Protein AF-A0A5S3VS79-F1 (afdb_monomer_lite)

Sequence (39 aa):
RHIALNLLKKETSFNKGVRAKQLKAARNESYLEKVLNSK

pLDDT: mean 86.89, std 9.58, range [58.69, 93.88]

Radius of gyration: 8.7 Å; chains: 1; bounding box: 20×18×17 Å

Structure (mmCIF, N/CA/C/O backbone):
data_AF-A0A5S3VS79-F1
#
_entry.id   AF-A0A5S3VS79-F1
#
loop_
_atom_site.group_PDB
_atom_site.id
_atom_site.type_symbol
_atom_site.label_atom_id
_atom_site.label_alt_id
_atom_site.label_comp_id
_atom_site.label_asym_id
_atom_site.label_entity_id
_atom_site.label_seq_id
_atom_site.pdbx_PDB_ins_code
_atom_site.Cartn_x
_atom_site.Cartn_y
_atom_site.Cartn_z
_atom_site.occupancy
_atom_site.B_iso_or_equiv
_atom_site.auth_seq_id
_atom_site.auth_comp_id
_atom_site.auth_asym_id
_atom_site.auth_atom_id
_atom_site.pdbx_PDB_model_num
ATOM 1 N N . ARG A 1 1 ? -2.347 -9.485 -10.317 1.00 58.69 1 ARG A N 1
ATOM 2 C CA . ARG A 1 1 ? -1.886 -8.068 -10.229 1.00 58.69 1 ARG A CA 1
ATOM 3 C C . ARG A 1 1 ? -2.979 -7.069 -9.796 1.00 58.69 1 ARG A C 1
ATOM 5 O O . ARG A 1 1 ? -2.630 -6.085 -9.158 1.00 58.69 1 ARG A O 1
ATOM 12 N N . HIS A 1 2 ? -4.273 -7.287 -10.090 1.00 62.06 2 HIS A N 1
ATOM 13 C CA . HIS A 1 2 ? -5.347 -6.333 -9.733 1.00 62.06 2 HIS A CA 1
ATOM 14 C C . HIS A 1 2 ? -5.655 -6.223 -8.228 1.00 62.06 2 HIS A C 1
ATOM 16 O O . HIS A 1 2 ? -5.892 -5.118 -7.751 1.00 62.06 2 HIS A O 1
ATOM 22 N N . ILE A 1 3 ? -5.578 -7.325 -7.470 1.00 62.97 3 ILE A N 1
ATOM 23 C CA . ILE A 1 3 ? -5.878 -7.335 -6.024 1.00 62.97 3 ILE A CA 1
ATOM 24 C C . ILE A 1 3 ? -4.950 -6.375 -5.256 1.00 62.97 3 ILE A C 1
ATOM 26 O O . ILE A 1 3 ? -5.427 -5.496 -4.548 1.00 62.97 3 ILE A O 1
ATOM 30 N N . ALA A 1 4 ? -3.637 -6.440 -5.497 1.00 78.00 4 ALA A N 1
ATOM 31 C CA . ALA A 1 4 ? -2.660 -5.555 -4.855 1.00 78.00 4 ALA A CA 1
ATOM 32 C C . ALA A 1 4 ? -2.869 -4.062 -5.187 1.00 78.00 4 ALA A C 1
ATOM 34 O O . ALA A 1 4 ? -2.685 -3.202 -4.333 1.00 78.00 4 ALA A O 1
ATOM 35 N N . LEU A 1 5 ? -3.292 -3.731 -6.412 1.00 83.56 5 LEU A N 1
ATOM 36 C CA . LEU A 1 5 ? -3.568 -2.346 -6.819 1.00 83.56 5 LEU A CA 1
ATOM 37 C C . LEU A 1 5 ? -4.795 -1.762 -6.110 1.00 83.56 5 LEU A C 1
ATOM 39 O O . LEU A 1 5 ? -4.777 -0.592 -5.731 1.00 83.56 5 LEU A O 1
ATOM 43 N N . ASN A 1 6 ? -5.838 -2.568 -5.912 1.00 89.06 6 ASN A N 1
ATOM 44 C CA . ASN A 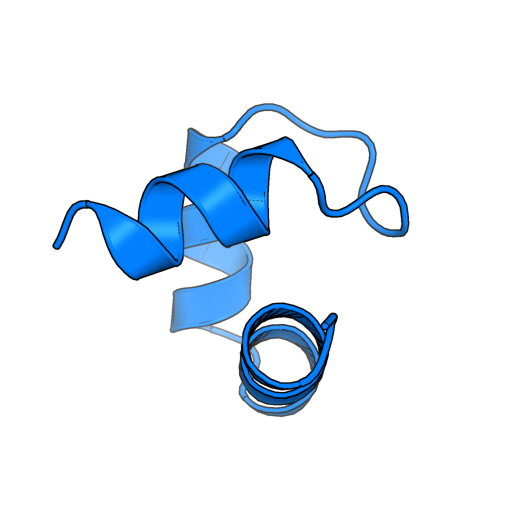1 6 ? -7.028 -2.153 -5.172 1.00 89.06 6 ASN A CA 1
ATOM 45 C C . ASN A 1 6 ? -6.719 -1.952 -3.684 1.00 89.06 6 ASN A C 1
ATOM 47 O O . ASN A 1 6 ? -7.160 -0.959 -3.111 1.00 89.06 6 ASN A O 1
ATOM 51 N N . LEU A 1 7 ? -5.906 -2.830 -3.088 1.00 90.12 7 LEU A N 1
ATOM 52 C CA . LEU A 1 7 ? -5.442 -2.686 -1.705 1.00 90.12 7 LEU A CA 1
ATOM 53 C C . LEU A 1 7 ? -4.604 -1.412 -1.520 1.00 90.12 7 LEU A C 1
ATOM 55 O O . LEU A 1 7 ? -4.886 -0.612 -0.635 1.00 90.12 7 LEU A O 1
ATOM 59 N N . LEU A 1 8 ? -3.658 -1.136 -2.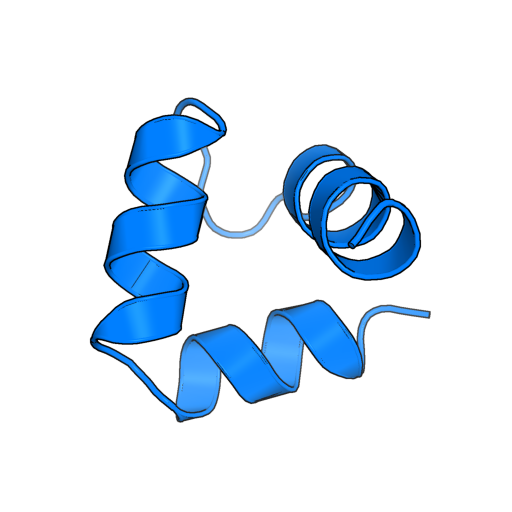424 1.00 90.69 8 LEU A N 1
ATOM 60 C CA . LEU A 1 8 ? -2.864 0.103 -2.392 1.00 90.69 8 LEU A CA 1
ATOM 61 C C . LEU A 1 8 ? -3.725 1.365 -2.571 1.00 90.69 8 LEU A C 1
ATOM 63 O O . LEU A 1 8 ? -3.423 2.410 -1.995 1.00 90.69 8 LEU A O 1
ATOM 67 N N . LYS A 1 9 ? -4.793 1.300 -3.374 1.00 87.81 9 LYS A N 1
ATOM 68 C CA . LYS A 1 9 ? -5.738 2.417 -3.522 1.00 87.81 9 LYS A CA 1
ATOM 69 C C . LYS A 1 9 ? -6.552 2.658 -2.248 1.00 87.81 9 LYS A C 1
ATOM 71 O O . LYS A 1 9 ? -6.757 3.817 -1.908 1.00 87.81 9 LYS A O 1
ATOM 76 N N . LYS A 1 10 ? -6.987 1.593 -1.567 1.00 89.06 10 LYS A N 1
ATOM 77 C CA . LYS A 1 10 ? -7.771 1.660 -0.321 1.00 89.06 10 LYS A CA 1
ATOM 78 C C . LYS A 1 10 ? -6.937 2.019 0.909 1.00 89.06 10 LYS A C 1
ATOM 80 O O . LYS A 1 10 ? -7.479 2.543 1.871 1.00 89.06 10 LYS A O 1
ATOM 85 N N . GLU A 1 11 ? -5.639 1.745 0.886 1.00 87.38 11 GLU A N 1
ATOM 86 C CA . GLU A 1 11 ? -4.745 2.033 2.004 1.00 87.38 11 GLU A CA 1
ATOM 87 C C . GLU A 1 11 ? -4.629 3.547 2.272 1.00 87.38 11 GLU A C 1
ATOM 89 O O . GLU A 1 11 ? -4.384 4.334 1.358 1.00 87.38 11 GLU A O 1
ATOM 94 N N . THR A 1 12 ? -4.790 3.968 3.529 1.00 87.88 12 THR A N 1
ATOM 95 C CA . THR A 1 12 ? -4.841 5.391 3.935 1.00 87.88 12 THR A CA 1
ATOM 96 C C . THR A 1 12 ? -3.697 5.822 4.853 1.00 87.88 12 THR A C 1
ATOM 98 O O . THR A 1 12 ? -3.538 7.007 5.129 1.00 87.88 12 THR A O 1
ATOM 101 N N . SER A 1 13 ? -2.864 4.893 5.328 1.00 87.56 13 SER A N 1
ATOM 102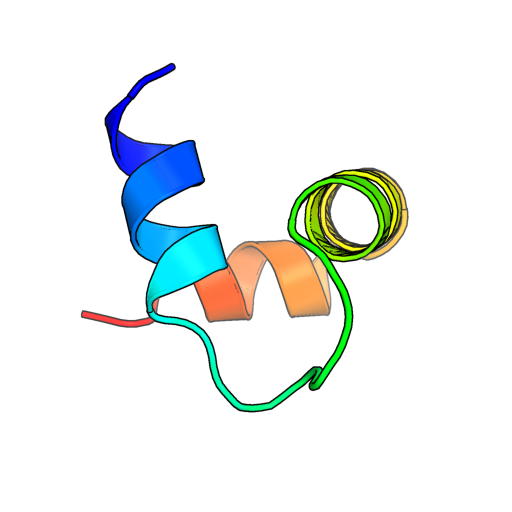 C CA . SER A 1 13 ? -1.746 5.226 6.220 1.00 87.56 13 SER A CA 1
ATOM 103 C C . SER A 1 13 ? -0.560 5.891 5.513 1.00 87.56 13 SER A C 1
ATOM 105 O O . SER A 1 13 ? 0.308 6.469 6.166 1.00 87.56 13 SER A O 1
ATOM 107 N N . PHE A 1 14 ? -0.526 5.857 4.182 1.00 89.31 14 PHE A N 1
ATOM 108 C CA . PHE A 1 14 ? 0.443 6.556 3.359 1.00 89.31 14 PHE A CA 1
ATOM 109 C C . PHE A 1 14 ? -0.267 7.391 2.290 1.00 89.31 14 PHE A C 1
ATOM 111 O O . PHE A 1 14 ? -0.577 6.926 1.195 1.00 89.31 14 PHE A O 1
ATOM 118 N N . ASN A 1 15 ? -0.486 8.669 2.600 1.00 86.75 15 ASN A N 1
ATOM 119 C CA . ASN A 1 15 ? -1.184 9.637 1.748 1.00 86.75 15 ASN A CA 1
ATOM 120 C C . ASN A 1 15 ? -0.316 10.124 0.571 1.00 86.75 15 ASN A C 1
ATOM 122 O O . ASN A 1 15 ? 0.059 11.293 0.477 1.00 86.75 15 ASN A O 1
ATOM 126 N N . LYS A 1 16 ? 0.049 9.204 -0.325 1.00 92.31 16 LYS A N 1
ATOM 127 C CA . LYS A 1 16 ? 0.763 9.472 -1.581 1.00 92.31 16 LYS A CA 1
ATOM 128 C C . LYS A 1 16 ? 0.104 8.731 -2.742 1.00 92.31 16 LYS A C 1
ATOM 130 O O . LYS A 1 16 ? -0.709 7.827 -2.558 1.00 92.31 16 LYS A O 1
ATOM 135 N N . GLY A 1 17 ? 0.486 9.107 -3.961 1.00 91.75 17 GLY A N 1
ATOM 136 C CA . GLY A 1 17 ? -0.004 8.455 -5.173 1.00 91.75 17 GLY A CA 1
ATOM 137 C C . GLY A 1 17 ? 0.340 6.963 -5.229 1.00 91.75 17 GLY A C 1
ATOM 138 O O . GLY A 1 17 ? 1.336 6.510 -4.661 1.00 91.75 17 GLY A O 1
ATOM 139 N N . VAL A 1 18 ? -0.457 6.200 -5.983 1.00 91.38 18 VAL A N 1
ATOM 140 C CA . VAL A 1 18 ? -0.342 4.733 -6.104 1.00 91.38 18 VAL A CA 1
ATOM 141 C C . VAL A 1 18 ? 1.071 4.281 -6.490 1.00 91.38 18 VAL A C 1
ATOM 143 O O . VAL A 1 18 ? 1.559 3.292 -5.955 1.00 91.38 18 VAL A O 1
ATOM 146 N N . ARG A 1 19 ? 1.774 5.027 -7.354 1.00 91.44 19 ARG A N 1
ATOM 147 C CA . ARG A 1 19 ? 3.155 4.704 -7.751 1.00 91.44 19 ARG A CA 1
ATOM 148 C C . ARG A 1 19 ? 4.145 4.795 -6.584 1.00 91.44 19 ARG A C 1
ATOM 150 O O . ARG A 1 19 ? 5.009 3.936 -6.449 1.00 91.44 19 ARG A O 1
ATOM 157 N N . ALA A 1 20 ? 3.998 5.790 -5.710 1.00 93.56 20 ALA A N 1
ATOM 158 C CA . ALA A 1 20 ? 4.823 5.911 -4.508 1.00 93.56 20 ALA A CA 1
ATOM 159 C C . ALA A 1 20 ? 4.507 4.798 -3.499 1.00 93.56 20 ALA A C 1
ATOM 161 O O . ALA A 1 20 ? 5.421 4.244 -2.893 1.00 93.56 20 ALA A O 1
ATOM 162 N N . LYS A 1 21 ? 3.229 4.421 -3.367 1.00 93.69 21 LYS 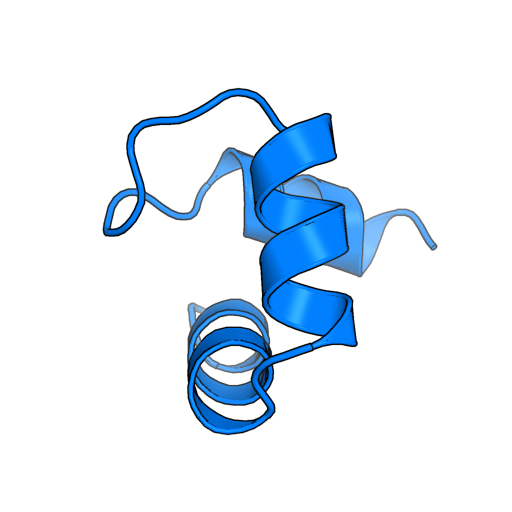A N 1
ATOM 163 C CA . LYS A 1 21 ? 2.804 3.281 -2.542 1.00 93.69 21 LYS A CA 1
ATOM 164 C C . LYS A 1 21 ? 3.390 1.958 -3.050 1.00 93.69 21 LYS A C 1
ATOM 166 O O . LYS A 1 21 ? 3.895 1.178 -2.254 1.00 93.69 21 LYS A O 1
ATOM 171 N N . GLN A 1 22 ? 3.408 1.737 -4.367 1.00 92.56 22 GLN A N 1
ATOM 172 C CA . GLN A 1 22 ? 4.049 0.567 -4.987 1.00 92.56 22 GLN A CA 1
ATOM 173 C C . GLN A 1 22 ? 5.550 0.508 -4.693 1.00 92.56 22 GLN A C 1
ATOM 175 O O . GLN A 1 22 ? 6.053 -0.535 -4.292 1.00 92.56 22 GLN A O 1
ATOM 180 N N . LEU A 1 23 ? 6.257 1.632 -4.852 1.00 93.88 23 LEU A N 1
ATOM 181 C CA . LEU A 1 23 ? 7.688 1.708 -4.545 1.00 93.88 23 LEU A CA 1
ATOM 182 C C . LEU A 1 23 ? 7.969 1.470 -3.059 1.00 93.88 23 LEU A C 1
ATOM 184 O O . LEU A 1 23 ? 8.949 0.812 -2.726 1.00 93.88 23 LEU A O 1
ATOM 188 N N . LYS A 1 24 ? 7.109 1.976 -2.167 1.00 93.50 24 LYS A N 1
ATOM 189 C CA . LYS A 1 24 ? 7.226 1.741 -0.726 1.00 93.50 24 LYS A CA 1
ATOM 190 C C . LYS A 1 24 ? 6.981 0.275 -0.376 1.00 93.50 24 LYS A C 1
ATOM 192 O O . LYS A 1 24 ? 7.783 -0.293 0.348 1.00 93.50 24 LYS A O 1
ATOM 197 N N . ALA A 1 25 ? 5.944 -0.345 -0.934 1.00 92.88 25 ALA A N 1
ATOM 198 C CA . ALA A 1 25 ? 5.656 -1.766 -0.742 1.00 92.88 25 ALA A CA 1
ATOM 199 C C . ALA A 1 25 ? 6.776 -2.670 -1.282 1.00 92.88 25 ALA A C 1
ATOM 201 O O . ALA A 1 25 ? 7.093 -3.678 -0.670 1.00 92.88 25 ALA A O 1
ATOM 202 N N . ALA A 1 26 ? 7.435 -2.280 -2.376 1.00 91.38 26 ALA A N 1
ATOM 203 C CA . ALA A 1 26 ? 8.585 -3.012 -2.906 1.00 91.38 26 ALA A CA 1
ATOM 204 C C . ALA A 1 26 ? 9.859 -2.886 -2.045 1.00 91.38 26 ALA A C 1
ATOM 206 O O . ALA A 1 26 ? 10.770 -3.690 -2.197 1.00 91.38 26 ALA A O 1
ATOM 207 N N . ARG A 1 27 ? 9.955 -1.863 -1.184 1.00 93.31 27 ARG A N 1
ATOM 208 C CA . ARG A 1 27 ? 11.151 -1.562 -0.371 1.00 93.31 27 ARG A CA 1
ATOM 209 C C . ARG A 1 27 ? 10.958 -1.789 1.126 1.00 93.31 27 ARG A C 1
ATOM 211 O O . ARG A 1 27 ? 11.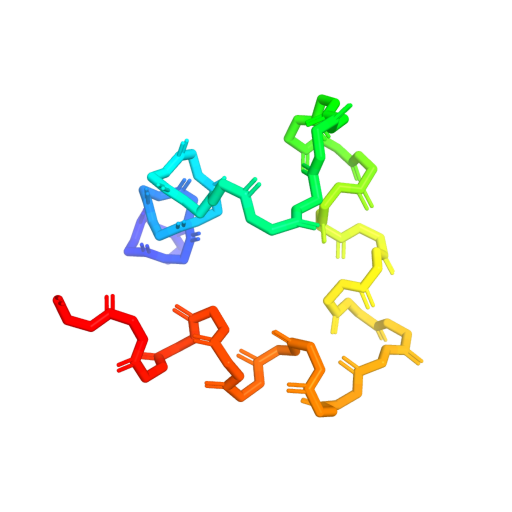924 -1.709 1.874 1.00 93.31 27 ARG A O 1
ATOM 218 N N . ASN A 1 28 ? 9.724 -1.979 1.580 1.00 93.31 28 ASN A N 1
ATOM 219 C CA . ASN A 1 28 ? 9.382 -2.082 2.989 1.00 93.31 28 ASN A CA 1
ATOM 220 C C . ASN A 1 28 ? 8.371 -3.212 3.178 1.00 93.31 28 ASN A C 1
ATOM 222 O O . ASN A 1 28 ? 7.186 -3.058 2.871 1.00 93.31 28 ASN A O 1
ATOM 226 N N . GLU A 1 29 ? 8.875 -4.327 3.697 1.00 91.75 29 GLU A N 1
ATOM 227 C CA . GLU A 1 29 ? 8.110 -5.548 3.928 1.00 91.75 29 GLU A CA 1
ATOM 228 C C . GLU A 1 29 ? 6.970 -5.326 4.928 1.00 91.75 29 GLU A C 1
ATOM 230 O O . GLU A 1 29 ? 5.831 -5.654 4.628 1.00 91.75 29 GLU A O 1
ATOM 235 N N . SER A 1 30 ? 7.219 -4.622 6.036 1.00 92.06 30 SER A N 1
ATOM 236 C CA . SER A 1 30 ? 6.179 -4.292 7.024 1.00 92.06 30 SER A CA 1
ATOM 237 C C . SER A 1 30 ? 5.023 -3.474 6.422 1.00 92.06 30 SER A C 1
ATOM 239 O O . SER A 1 30 ? 3.848 -3.701 6.719 1.00 92.06 30 SER A O 1
ATOM 241 N N . TYR A 1 31 ? 5.325 -2.531 5.524 1.00 92.06 31 TYR A N 1
ATOM 242 C CA . TYR A 1 31 ? 4.296 -1.780 4.803 1.00 92.06 31 TYR A CA 1
ATOM 243 C C . TYR A 1 31 ? 3.555 -2.660 3.788 1.00 92.06 31 TYR A C 1
ATOM 245 O O . TYR A 1 31 ? 2.340 -2.524 3.647 1.00 92.06 31 TYR A O 1
ATOM 253 N N . LEU A 1 32 ? 4.256 -3.568 3.103 1.00 90.75 32 LEU A N 1
ATOM 254 C CA . LEU A 1 32 ? 3.635 -4.544 2.208 1.00 90.75 32 LEU A CA 1
ATOM 255 C C . LEU A 1 32 ? 2.675 -5.465 2.972 1.00 90.75 32 LEU A C 1
ATOM 257 O O . LEU A 1 32 ? 1.525 -5.594 2.560 1.00 90.75 32 LEU A O 1
ATOM 261 N N . GLU A 1 33 ? 3.098 -6.034 4.099 1.00 91.62 33 GLU A N 1
ATOM 262 C CA . GLU A 1 33 ? 2.253 -6.870 4.957 1.00 91.62 33 GLU A CA 1
ATOM 263 C C . GLU A 1 33 ? 1.019 -6.113 5.441 1.00 91.62 33 GLU A C 1
ATOM 265 O O . GLU A 1 33 ? -0.095 -6.629 5.366 1.00 91.62 33 GLU A O 1
ATOM 270 N N . LYS A 1 34 ? 1.180 -4.853 5.859 1.00 91.00 34 LYS A N 1
ATOM 271 C CA . LYS A 1 34 ? 0.052 -4.004 6.256 1.00 91.00 34 LYS A CA 1
ATOM 272 C C . LYS A 1 34 ? -0.949 -3.802 5.118 1.00 91.00 34 LYS A C 1
ATOM 274 O O . LYS A 1 34 ? -2.152 -3.888 5.344 1.00 91.00 34 LYS A O 1
ATOM 279 N N . VAL A 1 35 ? -0.470 -3.535 3.902 1.00 90.31 35 VAL A N 1
ATOM 280 C CA . VAL A 1 35 ? -1.329 -3.376 2.715 1.00 90.31 35 VAL A CA 1
ATOM 281 C C . VAL A 1 35 ? -2.045 -4.687 2.377 1.00 90.31 35 VAL A C 1
ATOM 283 O O . VAL A 1 35 ? -3.223 -4.656 2.028 1.00 90.31 35 VAL A O 1
ATOM 286 N N . LEU A 1 36 ? -1.356 -5.827 2.476 1.00 88.56 36 LEU A N 1
ATOM 287 C CA . LEU A 1 36 ? -1.915 -7.149 2.170 1.00 88.56 36 LEU A CA 1
ATOM 288 C C . LEU A 1 36 ? -2.930 -7.625 3.220 1.00 88.56 36 LEU A C 1
ATOM 290 O O . LEU A 1 36 ? -3.911 -8.272 2.859 1.00 88.56 36 LEU A O 1
ATOM 294 N N . ASN A 1 37 ? -2.726 -7.262 4.488 1.00 88.75 37 ASN A N 1
ATOM 295 C CA . ASN A 1 37 ? -3.605 -7.613 5.607 1.00 88.75 37 ASN A CA 1
ATOM 296 C C . ASN A 1 37 ? -4.713 -6.582 5.870 1.00 88.75 37 ASN A C 1
ATOM 298 O O . ASN A 1 37 ? -5.553 -6.797 6.742 1.00 88.75 37 ASN A O 1
ATOM 302 N N . SER A 1 38 ? -4.750 -5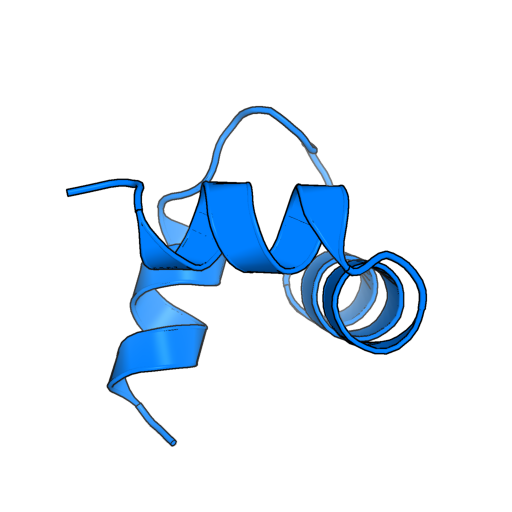.479 5.117 1.00 76.62 38 SER A N 1
ATOM 303 C CA . SER A 1 38 ? -5.842 -4.505 5.155 1.00 76.62 38 SER A CA 1
ATOM 304 C C . SER A 1 38 ? -7.080 -5.091 4.460 1.00 76.62 38 SER A C 1
ATOM 306 O O . SER A 1 38 ? -7.338 -4.791 3.293 1.00 76.62 38 SER A O 1
ATOM 308 N N . LYS A 1 39 ? -7.810 -5.970 5.153 1.00 59.28 39 LYS A N 1
ATOM 309 C CA . LYS A 1 39 ? -9.141 -6.436 4.734 1.00 59.28 39 LYS A CA 1
ATOM 310 C C . LYS A 1 39 ? -10.176 -5.320 4.832 1.00 59.28 39 LYS A C 1
ATOM 312 O O . LYS A 1 39 ? -10.144 -4.584 5.840 1.00 59.28 39 LYS A O 1
#

Foldseek 3Di:
DVVLQVLLVPDDPDPDDSVVLVVCLVVPVVSVVVSVPPD

Secondary structure (DSSP, 8-state):
-HHHHHHHHH--SS-S-HHHHHHHHHH-HHHHHHHHH--